Protein AF-A0A916WDZ0-F1 (afdb_monomer_lite)

Structure (mmCIF, N/CA/C/O backbone):
data_AF-A0A916WDZ0-F1
#
_entry.id   AF-A0A916WDZ0-F1
#
loop_
_atom_site.group_PDB
_atom_site.id
_atom_site.type_symbol
_atom_site.label_atom_id
_atom_site.label_alt_id
_atom_site.label_comp_id
_atom_site.label_asym_id
_atom_site.label_entity_id
_atom_site.label_seq_id
_atom_site.pdbx_PDB_ins_code
_atom_site.Cartn_x
_atom_site.Cartn_y
_atom_site.Cartn_z
_atom_site.occupancy
_atom_site.B_iso_or_equiv
_atom_site.auth_seq_id
_atom_site.auth_comp_id
_atom_site.auth_asym_id
_atom_site.auth_atom_id
_atom_site.pdbx_PDB_model_num
ATOM 1 N N . MET A 1 1 ? 11.400 10.983 8.057 1.00 64.56 1 MET A N 1
ATOM 2 C CA . MET A 1 1 ? 10.512 9.948 7.482 1.00 64.56 1 MET A CA 1
ATOM 3 C C . MET A 1 1 ? 10.193 10.347 6.047 1.00 64.56 1 MET A C 1
ATOM 5 O O . MET A 1 1 ? 10.031 11.538 5.813 1.00 64.56 1 MET A O 1
ATOM 9 N N . ARG A 1 2 ? 10.189 9.416 5.085 1.00 82.38 2 ARG A N 1
ATOM 10 C CA . ARG A 1 2 ? 9.748 9.700 3.707 1.00 82.38 2 ARG A CA 1
ATOM 11 C C . ARG A 1 2 ? 8.256 9.347 3.617 1.00 82.38 2 ARG A C 1
ATOM 13 O O . ARG A 1 2 ? 7.956 8.170 3.796 1.00 82.38 2 ARG A O 1
ATOM 20 N N . PRO A 1 3 ? 7.346 10.318 3.407 1.00 89.75 3 PRO A N 1
ATOM 21 C CA . PRO A 1 3 ? 5.905 10.057 3.453 1.00 89.75 3 PRO A CA 1
ATOM 22 C C . PRO A 1 3 ? 5.428 9.206 2.275 1.00 89.75 3 PRO A C 1
ATOM 24 O O . PRO A 1 3 ? 4.539 8.374 2.430 1.00 89.75 3 PRO A O 1
ATOM 27 N N . PHE A 1 4 ? 6.068 9.366 1.116 1.00 94.31 4 PHE A N 1
ATOM 28 C CA . PHE A 1 4 ? 5.847 8.529 -0.051 1.00 94.31 4 PHE A CA 1
ATOM 29 C C . PHE A 1 4 ? 7.132 8.366 -0.871 1.00 94.31 4 PHE A C 1
ATOM 31 O O . PHE A 1 4 ? 8.114 9.093 -0.687 1.00 94.31 4 PHE A O 1
ATOM 38 N N . GLY A 1 5 ? 7.113 7.399 -1.781 1.00 94.00 5 GLY A N 1
ATOM 39 C CA . GLY A 1 5 ? 8.147 7.148 -2.774 1.00 94.00 5 GLY A CA 1
ATOM 40 C C . GLY A 1 5 ? 7.535 6.631 -4.070 1.00 94.00 5 GLY A C 1
ATOM 41 O O . GLY A 1 5 ? 6.397 6.167 -4.088 1.00 94.00 5 GLY A O 1
ATOM 42 N N . MET A 1 6 ? 8.300 6.718 -5.151 1.00 96.31 6 MET A N 1
ATOM 43 C CA . MET A 1 6 ? 7.912 6.220 -6.466 1.00 96.31 6 MET A CA 1
ATOM 44 C C . MET A 1 6 ? 8.951 5.210 -6.940 1.00 96.31 6 MET A C 1
ATOM 46 O O . MET A 1 6 ? 10.147 5.394 -6.702 1.00 96.31 6 MET A O 1
ATOM 50 N N . GLY A 1 7 ? 8.492 4.159 -7.605 1.00 94.00 7 GLY A N 1
ATOM 51 C CA . GLY A 1 7 ? 9.330 3.145 -8.227 1.00 94.00 7 GLY A CA 1
ATOM 52 C C . GLY A 1 7 ? 8.771 2.719 -9.575 1.00 94.00 7 GLY A C 1
ATOM 53 O O . GLY A 1 7 ? 7.666 3.108 -9.957 1.00 94.00 7 GLY A O 1
ATOM 54 N N . THR A 1 8 ? 9.539 1.892 -10.270 1.00 96.12 8 THR A N 1
ATOM 55 C CA . THR A 1 8 ? 9.129 1.280 -11.531 1.00 96.12 8 THR A CA 1
ATOM 56 C C . THR A 1 8 ? 9.330 -0.221 -11.415 1.00 96.12 8 THR A C 1
ATOM 58 O O . THR A 1 8 ? 10.385 -0.668 -10.962 1.00 96.12 8 THR A O 1
ATOM 61 N N . THR A 1 9 ? 8.322 -0.996 -11.786 1.00 90.62 9 THR A N 1
ATOM 62 C CA . THR A 1 9 ? 8.396 -2.456 -11.828 1.00 90.62 9 THR A CA 1
ATOM 63 C C . THR A 1 9 ? 9.184 -2.925 -13.059 1.00 90.62 9 THR A C 1
ATOM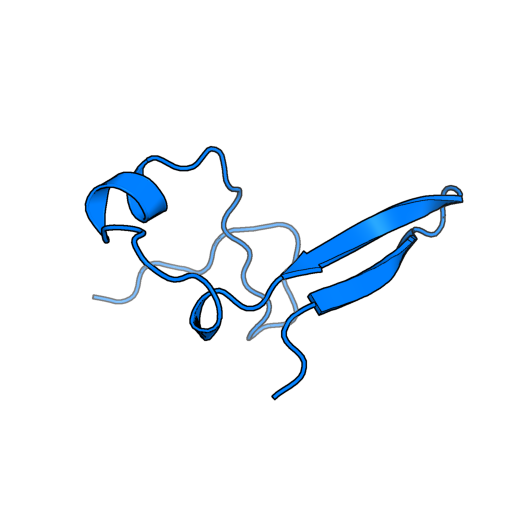 65 O O . THR A 1 9 ? 9.363 -2.157 -14.009 1.00 90.62 9 THR A O 1
ATOM 68 N N . PRO A 1 10 ? 9.672 -4.179 -13.086 1.00 91.31 10 PRO A N 1
ATOM 69 C CA . PRO A 1 10 ? 10.440 -4.702 -14.223 1.00 91.31 10 PRO A CA 1
ATOM 70 C C . PRO A 1 10 ? 9.691 -4.686 -15.566 1.00 91.31 10 PRO A C 1
ATOM 72 O O . PRO A 1 10 ? 10.312 -4.571 -16.617 1.00 91.31 10 PRO A O 1
A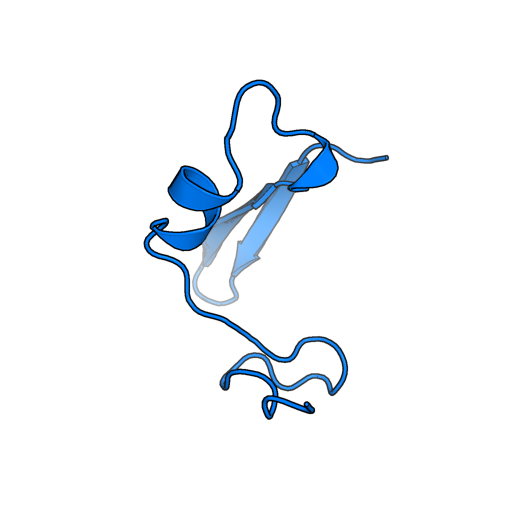TOM 75 N N . ASP A 1 11 ? 8.364 -4.778 -15.532 1.00 94.44 11 ASP A N 1
ATOM 76 C CA . ASP A 1 11 ? 7.442 -4.673 -16.670 1.00 94.44 11 ASP A CA 1
ATOM 77 C C . ASP A 1 11 ? 7.066 -3.218 -17.027 1.00 94.44 11 ASP A C 1
ATOM 79 O O . ASP A 1 11 ? 6.300 -2.979 -17.957 1.00 94.44 11 ASP A O 1
ATOM 83 N N . GLY A 1 12 ? 7.663 -2.230 -16.351 1.00 94.44 12 GLY A N 1
ATOM 84 C CA . GLY A 1 12 ? 7.579 -0.814 -16.711 1.00 94.44 12 GLY A CA 1
ATOM 85 C C . GLY A 1 12 ? 6.417 -0.048 -16.078 1.00 94.44 12 GLY A C 1
ATOM 86 O O . GLY A 1 12 ? 6.213 1.118 -16.422 1.00 94.44 12 GLY A O 1
ATOM 87 N N . HIS A 1 13 ? 5.670 -0.646 -15.149 1.00 94.88 13 HIS A N 1
ATOM 88 C CA . HIS A 1 13 ? 4.599 0.048 -14.435 1.00 94.88 13 HIS A CA 1
ATOM 89 C C . HIS A 1 13 ? 5.145 0.923 -13.304 1.00 94.88 13 HIS A C 1
ATOM 91 O O . HIS A 1 13 ? 6.093 0.573 -12.603 1.00 94.88 13 HIS A O 1
ATOM 97 N N . THR A 1 14 ? 4.528 2.086 -13.102 1.00 96.50 14 THR A N 1
ATOM 98 C CA . THR A 1 14 ? 4.848 2.961 -11.972 1.00 96.50 14 THR A CA 1
ATOM 99 C C . THR A 1 14 ? 4.158 2.465 -10.708 1.00 96.50 14 THR A C 1
ATOM 101 O O . THR A 1 14 ? 2.959 2.196 -10.712 1.00 96.50 14 THR A O 1
ATOM 104 N N . ILE A 1 15 ? 4.913 2.400 -9.615 1.00 94.31 15 ILE A N 1
ATOM 105 C CA . ILE A 1 15 ? 4.411 2.072 -8.281 1.00 94.31 15 ILE A CA 1
ATOM 106 C C . ILE A 1 15 ? 4.632 3.240 -7.327 1.00 94.31 15 ILE A C 1
ATOM 108 O O . ILE A 1 15 ? 5.627 3.962 -7.421 1.00 94.31 15 ILE A O 1
ATOM 112 N N . TYR A 1 16 ? 3.714 3.391 -6.377 1.00 94.19 16 TYR A N 1
ATOM 113 C CA . TYR A 1 16 ? 3.786 4.396 -5.323 1.00 94.19 16 TYR A CA 1
ATOM 114 C C . TYR A 1 16 ? 3.758 3.701 -3.966 1.00 94.19 16 TYR A C 1
ATOM 116 O O . TYR A 1 16 ? 2.824 2.968 -3.656 1.00 94.19 16 TYR A O 1
ATOM 124 N N . GLY A 1 17 ? 4.790 3.931 -3.159 1.00 92.81 17 GLY A N 1
ATOM 125 C CA . GLY A 1 17 ? 4.820 3.502 -1.765 1.00 92.81 17 GLY A CA 1
ATOM 126 C C . GLY A 1 17 ? 4.392 4.654 -0.868 1.00 92.81 17 GLY A C 1
ATOM 127 O O . GLY A 1 17 ? 4.922 5.753 -1.016 1.00 92.81 17 GLY A O 1
ATOM 128 N N . VAL A 1 18 ? 3.474 4.412 0.066 1.00 92.31 18 VAL A N 1
ATOM 129 C CA . VAL A 1 18 ? 3.000 5.408 1.041 1.00 92.31 18 VAL A CA 1
ATOM 130 C C . VAL A 1 18 ? 3.230 4.870 2.449 1.00 92.31 18 VAL A C 1
ATOM 132 O O . VAL A 1 18 ? 2.905 3.720 2.740 1.00 92.31 18 VAL A O 1
ATOM 135 N N . ASN A 1 19 ? 3.811 5.683 3.332 1.00 91.44 19 ASN A N 1
ATOM 136 C CA . ASN A 1 19 ? 3.986 5.301 4.729 1.00 91.44 19 ASN A CA 1
ATOM 137 C C . ASN A 1 19 ? 2.666 5.484 5.492 1.00 91.44 19 ASN A C 1
ATOM 139 O O . ASN A 1 19 ? 2.154 6.598 5.577 1.00 91.44 19 ASN A O 1
ATOM 143 N N . LEU A 1 20 ? 2.150 4.407 6.091 1.00 89.38 20 LEU A N 1
ATOM 144 C CA . LEU A 1 20 ? 0.887 4.442 6.840 1.00 89.38 20 LEU A CA 1
ATOM 145 C C . LEU A 1 20 ? 0.924 5.406 8.036 1.00 89.38 20 LEU A C 1
ATOM 147 O O . LEU A 1 20 ? -0.088 6.016 8.353 1.00 89.38 20 LEU A O 1
ATOM 151 N N . GLY A 1 21 ? 2.090 5.608 8.657 1.00 89.81 21 GLY A N 1
ATOM 152 C CA . GLY A 1 21 ? 2.265 6.566 9.754 1.00 89.81 21 GLY A CA 1
ATOM 153 C C . GLY A 1 21 ? 2.173 8.035 9.329 1.00 89.81 21 GLY A C 1
ATOM 154 O O . GLY A 1 21 ? 2.191 8.911 10.185 1.00 89.81 21 GLY A O 1
ATOM 155 N N . CYS A 1 22 ? 2.097 8.317 8.025 1.00 91.12 22 CYS A N 1
ATOM 156 C CA . CYS A 1 22 ? 1.847 9.652 7.479 1.00 91.12 22 CYS A CA 1
ATOM 157 C C . CYS A 1 22 ? 0.376 9.875 7.096 1.00 91.12 22 CYS A C 1
ATOM 159 O O . CYS A 1 22 ? 0.044 10.959 6.620 1.00 91.12 22 CYS A O 1
ATOM 161 N N . LEU A 1 23 ? -0.487 8.865 7.246 1.00 91.25 23 LEU A N 1
ATOM 162 C CA . LEU A 1 23 ? -1.917 9.005 6.997 1.00 91.25 23 LEU A CA 1
ATOM 163 C C . LEU A 1 23 ? -2.584 9.623 8.228 1.00 91.25 23 LEU A C 1
ATOM 165 O O . LEU A 1 23 ? -2.555 9.055 9.317 1.00 91.25 23 LEU A O 1
ATOM 169 N N . GLU A 1 24 ? -3.188 10.792 8.046 1.00 90.88 24 GLU A N 1
ATOM 170 C CA . GLU A 1 24 ? -3.972 11.474 9.074 1.00 90.88 24 GLU A CA 1
ATOM 171 C C . GLU A 1 24 ? -5.469 11.206 8.862 1.00 90.88 24 GLU A C 1
ATOM 173 O O . GLU A 1 24 ? -5.910 10.979 7.736 1.00 90.88 24 GLU A O 1
ATOM 178 N N . ASN A 1 25 ? -6.260 11.259 9.939 1.00 93.94 25 ASN A N 1
ATOM 179 C CA . ASN A 1 25 ? -7.719 11.064 9.917 1.00 93.94 25 ASN A CA 1
ATOM 180 C C . ASN A 1 25 ? -8.205 9.716 9.345 1.00 93.94 25 ASN A C 1
ATOM 182 O O . ASN A 1 25 ? -9.354 9.629 8.927 1.00 93.94 25 ASN A O 1
ATOM 186 N N . VAL A 1 26 ? -7.364 8.676 9.339 1.00 92.06 26 VAL A N 1
ATOM 187 C CA . VAL A 1 26 ? -7.779 7.302 9.021 1.00 92.06 26 VAL A CA 1
ATOM 188 C C . VAL A 1 26 ? -7.960 6.508 10.310 1.00 92.06 26 VAL A C 1
ATOM 190 O O . VAL A 1 26 ? -7.072 6.470 11.164 1.00 92.06 26 VAL A O 1
ATOM 193 N N . THR A 1 27 ? -9.123 5.891 10.474 1.00 93.69 27 THR A N 1
ATOM 194 C CA . THR A 1 27 ? -9.397 5.013 11.615 1.00 93.69 27 THR A CA 1
ATOM 195 C C . THR A 1 27 ? -8.777 3.624 11.409 1.00 93.69 27 THR A C 1
ATOM 197 O O . THR A 1 27 ? -8.576 3.197 10.266 1.00 93.69 27 THR A O 1
ATOM 200 N N . PRO A 1 28 ? -8.473 2.876 12.488 1.00 90.06 28 PRO A N 1
ATOM 201 C CA . PRO A 1 28 ? -8.037 1.485 12.374 1.00 90.06 28 PRO A CA 1
ATOM 202 C C . PRO A 1 28 ? -9.019 0.610 11.585 1.00 90.06 28 PRO A C 1
ATOM 204 O O . PRO A 1 28 ? -8.592 -0.255 10.824 1.00 90.06 28 PRO A O 1
ATOM 207 N N . GLU A 1 29 ? -10.322 0.849 11.732 1.00 92.62 29 GLU A N 1
ATOM 208 C CA . GLU A 1 29 ? -11.386 0.119 11.044 1.00 92.62 29 GLU A CA 1
ATOM 209 C C . GLU A 1 29 ? -11.381 0.384 9.534 1.00 92.62 29 GLU A C 1
ATOM 211 O O . GLU A 1 29 ? -11.476 -0.557 8.746 1.00 92.62 29 GLU A O 1
ATOM 216 N N . GLU A 1 30 ? -11.223 1.643 9.114 1.00 93.25 30 GLU A N 1
ATOM 217 C CA . GLU A 1 30 ? -11.086 1.998 7.695 1.00 93.25 30 GLU A CA 1
ATOM 218 C C . GLU A 1 30 ? -9.825 1.387 7.084 1.00 93.25 30 GLU A C 1
ATOM 220 O O . GLU A 1 30 ? -9.868 0.858 5.973 1.00 93.25 30 GLU A O 1
ATOM 225 N N . LEU A 1 31 ? -8.710 1.417 7.819 1.00 89.69 31 LEU A N 1
ATOM 226 C CA . LEU A 1 31 ? -7.457 0.826 7.363 1.00 89.69 31 LEU A CA 1
ATOM 227 C C . LEU A 1 31 ? -7.561 -0.702 7.244 1.00 89.69 31 LEU A C 1
ATOM 229 O O . LEU A 1 31 ? -7.046 -1.274 6.287 1.00 89.69 31 LEU A O 1
ATOM 233 N N . ALA A 1 32 ? -8.253 -1.359 8.179 1.00 87.69 32 ALA A N 1
ATOM 234 C CA . ALA A 1 32 ? -8.498 -2.800 8.147 1.00 87.69 32 ALA A CA 1
ATOM 235 C C . ALA A 1 32 ? -9.454 -3.221 7.017 1.00 87.69 32 ALA A C 1
ATOM 237 O O . ALA A 1 32 ? -9.355 -4.338 6.515 1.00 87.69 32 ALA A O 1
ATOM 238 N N . ALA A 1 33 ? -10.369 -2.339 6.609 1.00 91.75 33 ALA A N 1
ATOM 239 C CA . ALA A 1 33 ? -11.286 -2.570 5.494 1.00 91.75 33 ALA A CA 1
ATOM 240 C C . ALA A 1 33 ? -10.679 -2.238 4.117 1.00 91.75 33 ALA A C 1
ATOM 242 O O . ALA A 1 33 ? -11.319 -2.485 3.090 1.00 91.75 33 ALA A O 1
ATOM 243 N N . ALA A 1 34 ? -9.472 -1.664 4.070 1.00 91.19 34 ALA A N 1
ATOM 244 C CA . ALA A 1 34 ? -8.822 -1.298 2.821 1.00 91.19 34 ALA A CA 1
ATOM 245 C C . ALA A 1 34 ? -8.572 -2.541 1.939 1.00 91.19 34 ALA A C 1
ATOM 247 O O . ALA A 1 34 ? -8.208 -3.602 2.451 1.00 91.19 34 ALA A O 1
ATOM 248 N N . PRO A 1 35 ? -8.719 -2.435 0.604 1.00 92.25 35 PRO A N 1
ATOM 249 C CA . PRO A 1 35 ? -8.492 -3.549 -0.314 1.00 92.25 35 PRO A CA 1
ATOM 250 C C . PRO A 1 35 ? -6.986 -3.769 -0.525 1.00 92.25 35 PRO A C 1
ATOM 252 O O . PRO A 1 35 ? -6.436 -3.441 -1.576 1.00 92.25 35 PRO A O 1
ATOM 255 N N . ILE A 1 36 ? -6.308 -4.278 0.502 1.00 89.69 36 ILE A N 1
ATOM 256 C CA . ILE A 1 36 ? -4.862 -4.509 0.515 1.00 89.69 36 ILE A CA 1
ATOM 257 C C . ILE A 1 36 ? -4.533 -6.001 0.525 1.00 89.69 36 ILE A C 1
ATOM 259 O O . ILE A 1 36 ? -5.258 -6.818 1.092 1.00 89.69 36 ILE A O 1
ATOM 263 N N . THR A 1 37 ? -3.392 -6.345 -0.068 1.00 90.44 37 THR A N 1
ATOM 264 C CA . THR A 1 37 ? -2.778 -7.667 0.072 1.00 90.44 37 THR A CA 1
ATOM 265 C C . THR A 1 37 ? -1.694 -7.590 1.139 1.00 90.44 37 THR A C 1
ATOM 267 O O . THR A 1 37 ? -0.785 -6.765 1.041 1.00 90.44 37 THR A O 1
ATOM 270 N N . TYR A 1 38 ? -1.778 -8.448 2.154 1.00 89.38 38 TYR A N 1
ATOM 271 C CA . TYR A 1 38 ? -0.715 -8.593 3.146 1.00 89.38 38 TYR A CA 1
ATOM 272 C C . TYR A 1 38 ? 0.447 -9.385 2.551 1.00 89.38 38 TYR A C 1
ATOM 274 O O . TYR A 1 38 ? 0.231 -10.415 1.915 1.00 89.38 38 TYR A O 1
ATOM 282 N N . VAL A 1 39 ? 1.668 -8.907 2.784 1.00 91.56 39 VAL A N 1
ATOM 283 C CA . VAL A 1 39 ? 2.905 -9.536 2.312 1.00 91.56 39 VAL A CA 1
ATOM 284 C C . VAL A 1 39 ? 3.925 -9.604 3.441 1.00 91.56 39 VAL A C 1
ATOM 286 O O . VAL A 1 39 ? 4.009 -8.689 4.265 1.00 91.56 39 VAL A O 1
ATOM 289 N N . ASP A 1 40 ? 4.709 -10.673 3.485 1.00 93.62 40 ASP A N 1
ATOM 290 C CA . ASP A 1 40 ? 5.749 -10.885 4.486 1.00 93.62 40 ASP A CA 1
ATOM 291 C C . ASP A 1 40 ? 7.112 -10.361 4.019 1.00 93.62 40 ASP A C 1
ATOM 293 O O . ASP A 1 40 ? 8.060 -11.098 3.738 1.00 93.62 40 ASP A O 1
ATOM 297 N N . GLY A 1 41 ? 7.234 -9.034 3.986 1.00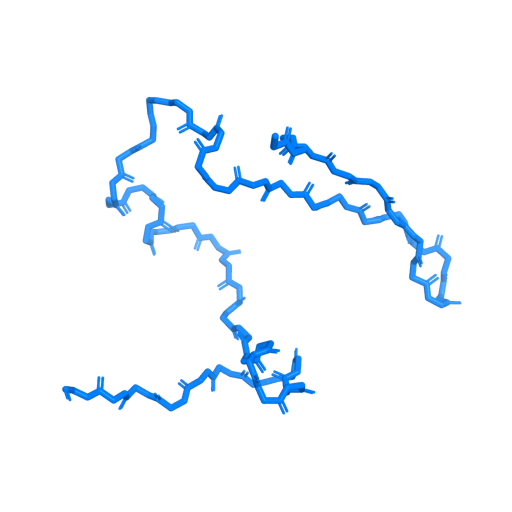 88.81 41 GLY A N 1
ATOM 298 C CA . GLY A 1 41 ? 8.507 -8.386 3.673 1.00 88.81 41 GLY A CA 1
ATOM 299 C C . GLY A 1 41 ? 9.607 -8.640 4.716 1.00 88.81 41 GLY A C 1
ATOM 300 O O . GLY A 1 41 ? 10.776 -8.410 4.422 1.00 88.81 41 GLY A O 1
ATOM 301 N N . SER A 1 42 ? 9.268 -9.117 5.924 1.00 90.38 42 SER A N 1
ATOM 302 C CA . SER A 1 42 ? 10.254 -9.380 6.985 1.00 90.38 42 SER A CA 1
ATOM 303 C C . SER A 1 42 ? 11.122 -10.608 6.695 1.00 90.38 42 SER A C 1
ATOM 305 O O . SER A 1 42 ? 12.295 -10.628 7.068 1.00 90.38 42 SER A O 1
ATOM 307 N N . HIS A 1 43 ? 10.573 -11.575 5.956 1.00 93.06 43 HIS A N 1
ATOM 308 C CA . HIS A 1 43 ? 11.264 -12.784 5.502 1.00 93.06 43 HIS A CA 1
ATOM 309 C C . HIS A 1 43 ? 11.565 -12.771 3.994 1.00 93.06 43 HIS A C 1
ATOM 311 O O . HIS A 1 43 ? 11.818 -13.825 3.416 1.00 93.06 43 HIS A O 1
ATOM 317 N N . ASP A 1 44 ? 11.523 -11.597 3.353 1.00 92.00 44 ASP A N 1
ATOM 318 C CA . ASP A 1 44 ? 11.670 -11.436 1.895 1.00 92.00 44 ASP A CA 1
ATOM 319 C C . ASP A 1 44 ? 10.619 -12.222 1.074 1.00 92.00 44 ASP A C 1
ATOM 321 O O . ASP A 1 44 ? 10.811 -12.525 -0.104 1.00 92.00 44 ASP A O 1
ATOM 325 N N . ASN A 1 45 ? 9.473 -12.548 1.685 1.00 91.62 45 ASN A N 1
ATOM 326 C CA . ASN A 1 45 ? 8.364 -13.240 1.038 1.00 91.62 45 ASN A CA 1
ATOM 327 C C . ASN A 1 45 ? 7.267 -12.245 0.641 1.00 91.62 45 ASN A C 1
ATOM 329 O O . ASN A 1 45 ? 6.267 -12.035 1.325 1.00 91.62 45 ASN A O 1
ATOM 333 N N . TRP A 1 46 ? 7.451 -11.646 -0.529 1.00 88.56 46 TRP A N 1
ATOM 334 C CA . TRP A 1 46 ? 6.528 -10.657 -1.091 1.00 88.56 46 TRP A CA 1
ATOM 335 C C . TRP A 1 46 ? 5.275 -11.262 -1.735 1.00 88.56 46 TRP A C 1
ATOM 337 O O . TRP A 1 46 ? 4.425 -10.519 -2.221 1.00 88.56 46 TRP A O 1
ATOM 347 N N . SER A 1 47 ? 5.175 -12.593 -1.785 1.00 91.06 47 SER A N 1
ATOM 348 C CA . SER A 1 47 ? 4.090 -13.303 -2.477 1.00 91.06 47 SER A CA 1
ATOM 349 C C . SER A 1 47 ? 3.000 -13.802 -1.532 1.00 91.06 47 SER A C 1
ATOM 351 O O . SER A 1 47 ? 1.894 -14.088 -1.984 1.00 91.06 47 SER A O 1
ATOM 353 N N . GLU A 1 48 ? 3.291 -13.905 -0.235 1.00 93.19 48 GLU A N 1
ATOM 354 C CA . GLU A 1 48 ? 2.377 -14.473 0.754 1.00 93.19 48 GLU A CA 1
ATOM 355 C C . GLU A 1 48 ? 2.263 -13.585 1.989 1.00 93.19 48 GLU A C 1
ATOM 357 O O . GLU A 1 48 ? 3.184 -12.848 2.346 1.00 93.19 48 GLU A O 1
ATOM 362 N N . ALA A 1 49 ? 1.116 -13.678 2.660 1.00 91.94 49 ALA A N 1
ATOM 363 C CA . ALA A 1 49 ? 0.910 -13.025 3.940 1.00 91.94 49 ALA A CA 1
ATOM 364 C C . ALA A 1 49 ? 1.778 -13.683 5.030 1.00 91.94 49 ALA A C 1
ATOM 366 O O . ALA A 1 49 ? 1.979 -14.901 4.997 1.00 91.94 49 ALA A O 1
ATOM 367 N N . PRO A 1 50 ? 2.245 -12.912 6.027 1.00 90.12 50 PRO A N 1
ATOM 368 C CA . PRO A 1 50 ? 2.972 -13.477 7.155 1.00 90.12 50 PRO A CA 1
ATOM 369 C C . PRO A 1 50 ?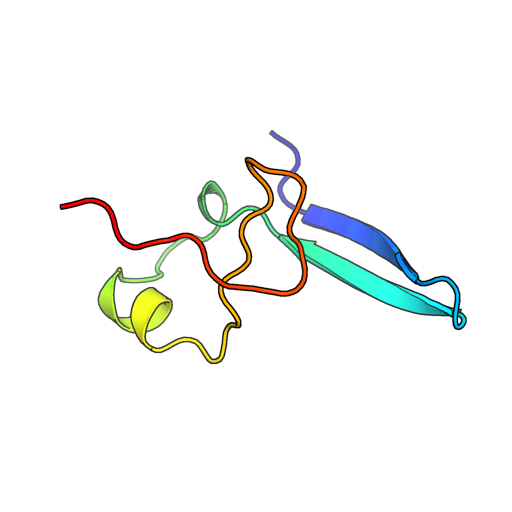 2.084 -14.457 7.925 1.00 90.12 50 PRO A C 1
ATOM 371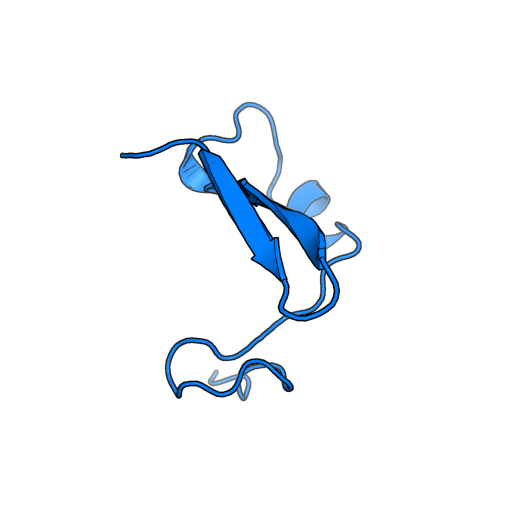 O O . PRO A 1 50 ? 0.870 -14.263 8.047 1.00 90.12 50 PRO A O 1
ATOM 374 N N . ALA A 1 51 ? 2.695 -15.501 8.487 1.00 87.56 51 ALA A N 1
ATOM 375 C CA . ALA A 1 51 ? 1.994 -16.385 9.405 1.00 87.56 51 ALA A CA 1
ATOM 376 C C . ALA A 1 51 ? 1.489 -15.564 10.603 1.00 87.56 51 ALA A C 1
ATOM 378 O O . ALA A 1 51 ? 2.271 -14.879 11.262 1.00 87.56 51 ALA A O 1
ATOM 379 N N . ILE A 1 52 ? 0.185 -15.624 10.887 1.00 78.44 52 ILE A N 1
ATOM 380 C CA . ILE A 1 52 ? -0.384 -14.986 12.079 1.00 78.44 52 ILE A CA 1
ATOM 381 C C . ILE A 1 52 ? 0.250 -15.657 13.304 1.00 78.44 52 ILE A C 1
ATOM 383 O O . ILE A 1 52 ? -0.059 -16.808 13.613 1.00 78.44 52 ILE A O 1
ATOM 387 N N . THR A 1 53 ? 1.125 -14.949 14.013 1.00 59.06 53 THR A N 1
ATOM 388 C CA . THR 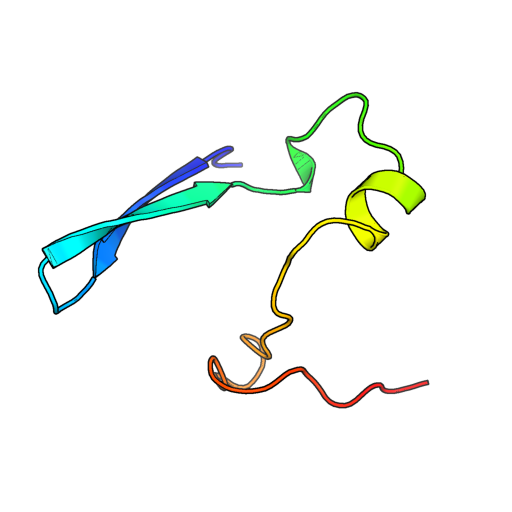A 1 53 ? 1.601 -15.365 15.336 1.00 59.06 53 THR A CA 1
ATOM 389 C C . THR A 1 53 ? 0.738 -14.678 16.389 1.00 59.06 53 THR A C 1
ATOM 391 O O . THR A 1 53 ? 0.649 -13.450 16.396 1.00 59.06 53 THR A O 1
ATOM 394 N N . SER A 1 54 ? 0.051 -15.473 17.212 1.00 58.50 54 SER A N 1
ATOM 395 C CA . SER A 1 54 ? -0.770 -15.005 18.341 1.00 58.50 54 SER A CA 1
ATOM 396 C C . SER A 1 54 ? 0.070 -14.563 19.534 1.00 58.50 54 SER A C 1
ATOM 398 O O . SER A 1 54 ? 1.188 -15.105 19.689 1.00 58.50 54 SER A O 1
#

Sequence (54 aa):
MRPFGMGTTPDGHTIYGVNLGCLENVTPEELAAAPITYVDGSHDNWSEAPAITS

Foldseek 3Di:
DPQKDWDADPVGDIDMGGDPVNDPPDDPVNVVPDPDAAACVVVPGRPHHDDDDD

pLDDT: mean 89.78, std 7.7, range [58.5, 96.5]

Secondary structure (DSSP, 8-state):
--SEEEEE-TTS-EEEEE-GGG--S--HHHHHTS-----BGGGTBTTSPPP---

Radius of gyration: 13.56 Å; chains: 1; bounding box: 23×28×35 Å

Organism: NCBI:txid1614635